Protein AF-A0AAJ2AUF5-F1 (afdb_monomer_lite)

pLDDT: mean 74.55, std 17.16, range [49.12, 95.69]

Structure (mmCIF, N/CA/C/O backbone):
data_AF-A0AAJ2AUF5-F1
#
_entry.id   AF-A0AAJ2AUF5-F1
#
loop_
_atom_site.group_PDB
_atom_site.id
_atom_site.type_symbol
_atom_site.label_atom_id
_atom_site.label_alt_id
_atom_site.label_comp_id
_atom_site.label_asym_id
_atom_site.label_entity_id
_atom_site.label_seq_id
_atom_site.pdbx_PDB_ins_code
_atom_site.Cartn_x
_atom_site.Cartn_y
_atom_site.Cartn_z
_atom_site.occupancy
_atom_site.B_iso_or_equiv
_atom_site.auth_seq_id
_atom_site.auth_comp_id
_atom_site.auth_asym_id
_atom_site.auth_atom_id
_atom_site.pdbx_PDB_model_num
ATOM 1 N N . MET A 1 1 ? 13.860 -58.031 -32.592 1.00 58.72 1 MET A N 1
ATOM 2 C CA . MET A 1 1 ? 14.191 -56.607 -32.840 1.00 58.72 1 MET A CA 1
ATOM 3 C C . MET A 1 1 ? 13.376 -55.653 -31.951 1.00 58.72 1 MET A C 1
ATOM 5 O O . MET A 1 1 ? 12.729 -54.754 -32.452 1.00 58.72 1 MET A O 1
ATOM 9 N N . MET A 1 2 ? 13.392 -55.824 -30.622 1.00 59.62 2 MET A N 1
ATOM 10 C CA . MET A 1 2 ? 12.642 -54.948 -29.683 1.00 59.62 2 MET A CA 1
ATOM 11 C C . MET A 1 2 ? 13.557 -54.315 -28.623 1.00 59.62 2 MET A C 1
ATOM 13 O O . MET A 1 2 ? 13.188 -53.364 -27.952 1.00 59.62 2 MET A O 1
ATOM 17 N N . LYS A 1 3 ? 14.775 -54.854 -28.489 1.00 53.38 3 LYS A N 1
ATOM 18 C CA . LYS A 1 3 ? 15.766 -54.497 -27.464 1.00 53.38 3 LYS A CA 1
ATOM 19 C C . LYS A 1 3 ? 16.683 -53.344 -27.906 1.00 53.38 3 LYS A C 1
ATOM 21 O O . LYS A 1 3 ? 17.313 -52.704 -27.077 1.00 53.38 3 LYS A O 1
ATOM 26 N N . CYS A 1 4 ? 16.724 -53.054 -29.212 1.00 51.22 4 CYS A N 1
ATOM 27 C CA . CYS A 1 4 ? 17.376 -51.855 -29.750 1.00 51.22 4 CYS A CA 1
ATOM 28 C C . CYS A 1 4 ? 16.508 -50.602 -29.551 1.00 51.22 4 CYS A C 1
ATOM 30 O O . CYS A 1 4 ? 17.040 -49.516 -29.351 1.00 51.22 4 CYS A O 1
ATOM 32 N N . LEU A 1 5 ? 15.176 -50.761 -29.541 1.00 55.78 5 LEU A N 1
ATOM 33 C CA . LEU A 1 5 ? 14.237 -49.650 -29.365 1.00 55.78 5 LEU A CA 1
ATOM 34 C C . LEU A 1 5 ? 14.319 -49.058 -27.946 1.00 55.78 5 LEU A C 1
ATOM 36 O O . LEU A 1 5 ? 14.262 -47.844 -27.773 1.00 55.78 5 LEU A O 1
ATOM 40 N N . THR A 1 6 ? 14.539 -49.905 -26.935 1.00 56.47 6 THR A N 1
ATOM 41 C CA . THR A 1 6 ? 14.688 -49.485 -25.532 1.00 56.47 6 THR A CA 1
ATOM 42 C C . THR A 1 6 ? 15.974 -48.701 -25.267 1.00 56.47 6 THR A C 1
ATOM 44 O O . THR A 1 6 ? 15.968 -47.807 -24.428 1.00 56.47 6 THR A O 1
ATOM 47 N N . LEU A 1 7 ? 17.062 -48.974 -26.001 1.00 56.12 7 LEU A N 1
ATOM 48 C CA . LEU A 1 7 ? 18.317 -48.228 -25.838 1.00 56.12 7 LEU A CA 1
ATOM 49 C C . LEU A 1 7 ? 18.220 -46.806 -26.420 1.00 56.12 7 LEU A C 1
ATOM 51 O O . LEU A 1 7 ? 18.775 -45.869 -25.854 1.00 56.12 7 LEU A O 1
ATOM 55 N N . SER A 1 8 ? 17.475 -46.642 -27.519 1.00 56.44 8 SER A N 1
ATOM 56 C CA . SER A 1 8 ? 17.293 -45.345 -28.184 1.00 56.44 8 SER A CA 1
ATOM 57 C C . SER A 1 8 ? 16.430 -44.376 -27.372 1.00 56.44 8 SER A C 1
ATOM 59 O O . SER A 1 8 ? 16.693 -43.178 -27.389 1.00 56.44 8 SER A O 1
ATOM 61 N N . LEU A 1 9 ? 15.420 -44.872 -26.648 1.00 57.00 9 LEU A N 1
ATOM 62 C CA . LEU A 1 9 ? 14.523 -44.028 -25.850 1.00 57.00 9 LEU A CA 1
ATOM 63 C C . LEU A 1 9 ? 15.209 -43.469 -24.589 1.00 57.00 9 LEU A C 1
ATOM 65 O O . LEU A 1 9 ? 14.893 -42.369 -24.145 1.00 57.00 9 LEU A O 1
ATOM 69 N N . CYS A 1 10 ? 16.185 -44.199 -24.039 1.00 55.50 10 CYS A N 1
ATOM 70 C CA . CYS A 1 10 ? 16.881 -43.814 -22.811 1.00 55.50 10 CYS A CA 1
ATOM 71 C C . CYS A 1 10 ? 17.887 -42.663 -23.017 1.00 55.50 10 CYS A C 1
ATOM 73 O O . CYS A 1 10 ? 18.181 -41.931 -22.075 1.00 55.50 10 CYS A O 1
ATOM 75 N N . LEU A 1 11 ? 18.384 -42.465 -24.245 1.00 56.78 11 LEU A N 1
ATOM 76 C CA . LEU A 1 11 ? 19.342 -41.401 -24.569 1.00 56.78 11 LEU A CA 1
ATOM 77 C C . LEU A 1 11 ? 18.671 -40.022 -24.742 1.00 56.78 11 LEU A C 1
ATOM 79 O O . LEU A 1 11 ? 19.302 -38.997 -24.504 1.00 56.78 11 LEU A O 1
ATOM 83 N N . CYS A 1 12 ? 17.382 -39.974 -25.096 1.00 54.06 12 CYS A N 1
ATOM 84 C CA . CYS A 1 12 ? 16.663 -38.718 -25.351 1.00 54.06 12 CYS A CA 1
ATOM 85 C C . CYS A 1 12 ? 16.269 -37.949 -24.074 1.00 54.06 12 CYS A C 1
ATOM 87 O O . CYS A 1 12 ? 16.056 -36.738 -24.122 1.00 54.06 12 CYS A O 1
ATOM 89 N N . VAL A 1 13 ? 16.174 -38.627 -22.925 1.00 58.28 13 VAL A N 1
ATOM 90 C CA . VAL A 1 13 ? 15.751 -38.003 -21.655 1.00 58.28 13 VAL A CA 1
ATOM 91 C C . VAL A 1 13 ? 16.905 -37.252 -20.973 1.00 58.28 13 VAL A C 1
ATOM 93 O O . VAL A 1 13 ? 16.662 -36.318 -20.219 1.00 58.28 13 VAL A O 1
ATOM 96 N N . ALA A 1 14 ? 18.160 -37.577 -21.297 1.00 55.75 14 ALA A N 1
ATOM 97 C CA . ALA A 1 14 ? 19.344 -36.978 -20.671 1.00 55.75 14 ALA A CA 1
ATOM 98 C C . ALA A 1 14 ? 19.728 -35.577 -21.200 1.00 55.75 14 ALA A C 1
ATOM 100 O O . ALA A 1 14 ? 20.673 -34.983 -20.694 1.00 55.75 14 ALA A O 1
ATOM 101 N N . LEU A 1 15 ? 19.022 -35.045 -22.207 1.00 57.41 15 LEU A N 1
ATOM 102 C CA . LEU A 1 15 ? 19.299 -33.727 -22.809 1.00 57.41 15 LEU A CA 1
ATOM 103 C C . LEU A 1 15 ? 18.255 -32.647 -22.479 1.00 57.41 15 LEU A C 1
ATOM 105 O O . LEU A 1 15 ? 18.359 -31.530 -22.978 1.00 57.41 15 LEU A O 1
ATOM 109 N N . HIS A 1 16 ? 17.263 -32.939 -21.636 1.00 50.72 16 HIS A N 1
ATOM 110 C CA . HIS A 1 16 ? 16.282 -31.939 -21.211 1.00 50.72 16 HIS A CA 1
ATOM 111 C C . HIS A 1 16 ? 16.699 -31.284 -19.893 1.00 50.72 16 HIS A C 1
ATOM 113 O O . HIS A 1 16 ? 16.096 -31.527 -18.855 1.00 50.72 16 HIS A O 1
ATOM 119 N N . ASP A 1 17 ? 17.705 -30.414 -19.958 1.00 55.12 17 ASP A N 1
ATOM 120 C CA . ASP A 1 17 ? 17.928 -29.380 -18.944 1.00 55.12 17 ASP A CA 1
ATOM 121 C C . ASP A 1 17 ? 17.784 -28.008 -19.621 1.00 55.12 17 ASP A C 1
ATOM 123 O O . ASP A 1 17 ? 18.746 -27.297 -19.910 1.00 55.12 17 ASP A O 1
ATOM 127 N N . VAL A 1 18 ? 16.540 -27.659 -19.979 1.00 61.09 18 VAL A N 1
ATOM 128 C CA . VAL A 1 18 ? 16.197 -26.264 -20.279 1.00 61.09 18 VAL A CA 1
ATOM 129 C C . VAL A 1 18 ? 16.044 -25.566 -18.936 1.00 61.09 18 VAL A C 1
ATOM 131 O O . VAL A 1 18 ? 14.961 -25.474 -18.358 1.00 61.09 18 VAL A O 1
ATOM 134 N N . ALA A 1 19 ? 17.176 -25.085 -18.435 1.00 55.94 19 ALA A N 1
ATOM 135 C CA . ALA A 1 19 ? 17.231 -24.086 -17.391 1.00 55.94 19 ALA A CA 1
ATOM 136 C C . ALA A 1 19 ? 16.487 -22.833 -17.879 1.00 55.94 19 ALA A C 1
ATOM 138 O O . ALA A 1 19 ? 16.998 -22.039 -18.669 1.00 55.94 19 ALA A O 1
ATOM 139 N N . HIS A 1 20 ? 15.25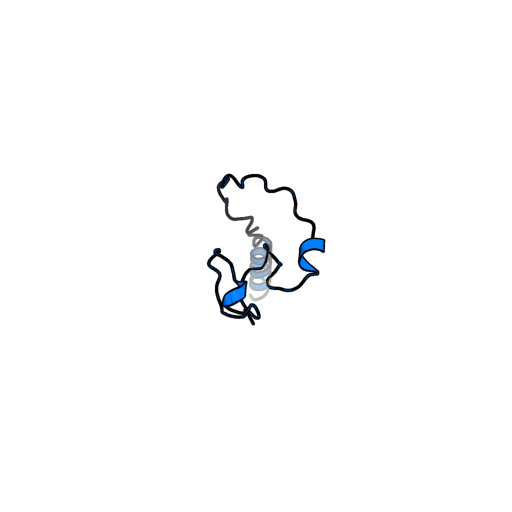2 -22.654 -17.419 1.00 56.81 20 HIS A N 1
ATOM 140 C CA . HIS A 1 20 ? 14.479 -21.439 -17.648 1.00 56.81 20 HIS A CA 1
ATOM 141 C C . HIS A 1 20 ? 14.968 -20.357 -16.670 1.00 56.81 20 HIS A C 1
ATOM 143 O O . HIS A 1 20 ? 14.342 -20.074 -15.650 1.00 56.81 20 HIS A O 1
ATOM 149 N N . ALA A 1 21 ? 16.141 -19.782 -16.946 1.00 52.84 21 ALA A N 1
ATOM 150 C CA . ALA A 1 21 ? 16.704 -18.692 -16.159 1.00 52.84 21 ALA A CA 1
ATOM 151 C C . ALA A 1 21 ? 16.284 -17.332 -16.732 1.00 52.84 21 ALA A C 1
ATOM 153 O O . ALA A 1 21 ? 16.909 -16.781 -17.628 1.00 52.84 21 ALA A O 1
ATOM 154 N N . THR A 1 22 ? 15.205 -16.833 -16.133 1.00 53.50 22 THR A N 1
ATOM 155 C CA . THR A 1 22 ? 14.902 -15.438 -15.804 1.00 53.50 22 THR A CA 1
ATOM 156 C C . THR A 1 22 ? 14.856 -14.391 -16.927 1.00 53.50 22 THR A C 1
ATOM 158 O O . THR A 1 22 ? 15.824 -14.034 -17.592 1.00 53.50 22 THR A O 1
ATOM 161 N N . GLN A 1 23 ? 13.658 -13.833 -17.056 1.00 54.81 23 GLN A N 1
ATOM 162 C CA . GLN A 1 23 ? 13.330 -12.599 -17.746 1.00 54.81 23 GLN A CA 1
ATOM 163 C C . GLN A 1 23 ? 14.342 -11.504 -17.361 1.00 54.81 23 GLN A C 1
ATOM 165 O O . GLN A 1 23 ? 14.467 -11.150 -16.188 1.00 54.81 23 GLN A O 1
ATOM 170 N N . ALA A 1 24 ? 15.067 -10.972 -18.347 1.00 53.28 24 ALA A N 1
ATOM 171 C CA . ALA A 1 24 ? 15.882 -9.776 -18.183 1.00 53.28 24 ALA A CA 1
ATOM 172 C C . ALA A 1 24 ? 14.946 -8.591 -17.912 1.00 53.28 24 ALA A C 1
ATOM 174 O O . ALA A 1 24 ? 14.497 -7.902 -18.827 1.00 53.28 24 ALA A O 1
ATOM 175 N N . SER A 1 25 ? 14.600 -8.391 -16.643 1.00 54.31 25 SER A N 1
ATOM 176 C CA . SER A 1 25 ? 13.976 -7.154 -16.208 1.00 54.31 25 SER A CA 1
ATOM 177 C C . SER A 1 25 ? 15.041 -6.075 -16.354 1.00 54.31 25 SER A C 1
ATOM 179 O O . SER A 1 25 ? 16.074 -6.113 -15.681 1.00 54.31 25 SER A O 1
ATOM 181 N N . ALA A 1 26 ? 14.825 -5.161 -17.300 1.00 59.75 26 ALA A N 1
ATOM 182 C CA . ALA A 1 26 ? 15.594 -3.932 -17.405 1.00 59.75 26 ALA A CA 1
ATOM 183 C C . ALA A 1 26 ? 15.726 -3.300 -16.007 1.00 59.75 26 ALA A C 1
ATOM 185 O O . ALA A 1 26 ? 14.794 -3.435 -15.204 1.00 59.75 26 ALA A O 1
ATOM 186 N N . PRO A 1 27 ? 16.827 -2.597 -15.687 1.00 49.12 27 PRO A N 1
ATOM 187 C CA . PRO A 1 27 ? 16.894 -1.830 -14.458 1.00 49.12 27 PRO A CA 1
ATOM 188 C C . PRO A 1 27 ? 15.884 -0.684 -14.577 1.00 49.12 27 PRO A C 1
ATOM 190 O O . PRO A 1 27 ? 16.209 0.430 -14.978 1.00 49.12 27 PRO A O 1
ATOM 193 N N . VAL A 1 28 ? 14.624 -0.956 -14.233 1.00 57.78 28 VAL A N 1
ATOM 194 C CA . VAL A 1 28 ? 13.738 0.069 -13.706 1.00 57.78 28 VAL A CA 1
ATOM 195 C C . VAL A 1 28 ? 14.521 0.613 -1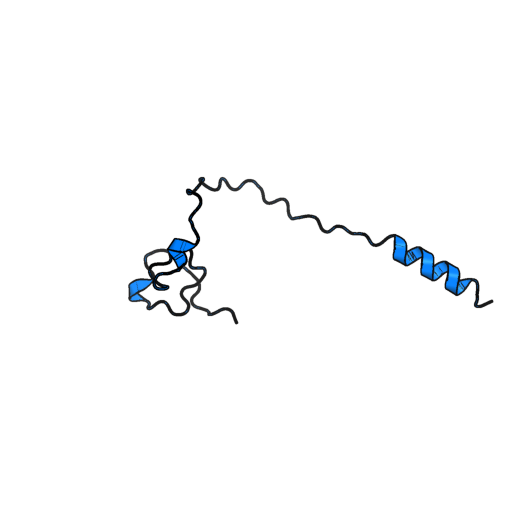2.533 1.00 57.78 28 VAL A C 1
ATOM 197 O O . VAL A 1 28 ? 14.857 -0.143 -11.621 1.00 57.78 28 VAL A O 1
ATOM 200 N N . ALA A 1 29 ? 14.886 1.890 -12.609 1.00 57.12 29 ALA A N 1
ATOM 201 C CA . ALA A 1 29 ? 15.429 2.627 -11.491 1.00 57.12 29 ALA A CA 1
ATOM 202 C C . ALA A 1 29 ? 14.387 2.567 -10.369 1.00 57.12 29 ALA A C 1
ATOM 204 O O . ALA A 1 29 ? 13.530 3.438 -10.229 1.00 57.12 29 ALA A O 1
ATOM 205 N N . ALA A 1 30 ? 14.417 1.479 -9.604 1.00 58.41 30 ALA A N 1
ATOM 206 C CA . ALA A 1 30 ? 13.814 1.397 -8.307 1.00 58.41 30 ALA A CA 1
ATOM 207 C C . ALA A 1 30 ? 14.593 2.434 -7.517 1.00 58.41 30 ALA A C 1
ATOM 209 O O . ALA A 1 30 ? 15.712 2.181 -7.077 1.00 58.41 30 ALA A O 1
ATOM 210 N N . SER A 1 31 ? 14.032 3.641 -7.429 1.00 60.72 31 SER A N 1
ATOM 211 C CA . SER A 1 31 ? 14.340 4.569 -6.353 1.00 60.72 31 SER A CA 1
ATOM 212 C C . SER A 1 31 ? 14.496 3.703 -5.115 1.00 60.72 31 SER A C 1
ATOM 214 O O . SER A 1 31 ? 13.528 3.023 -4.757 1.00 60.72 31 SER A O 1
ATOM 216 N N . ALA A 1 32 ? 15.719 3.611 -4.591 1.00 62.38 32 ALA A N 1
ATOM 217 C CA . ALA A 1 32 ? 16.069 2.713 -3.506 1.00 62.38 32 ALA A CA 1
ATOM 218 C C . ALA A 1 32 ? 15.295 3.170 -2.270 1.00 62.38 32 ALA A C 1
ATOM 220 O O . ALA A 1 32 ? 15.774 3.955 -1.461 1.00 62.38 32 ALA A O 1
ATOM 221 N N . ALA A 1 33 ? 14.030 2.766 -2.194 1.00 68.31 33 ALA A N 1
ATOM 222 C CA . ALA A 1 33 ? 13.241 2.897 -1.000 1.00 68.31 33 ALA A CA 1
ATOM 223 C C . ALA A 1 33 ? 13.968 2.042 0.026 1.00 68.31 33 ALA A C 1
ATOM 225 O O . ALA A 1 33 ? 14.241 0.869 -0.244 1.00 68.31 33 ALA A O 1
ATOM 226 N N . GLU A 1 34 ? 14.314 2.662 1.152 1.00 79.19 34 GLU A N 1
ATOM 227 C CA . GLU A 1 34 ? 14.902 1.990 2.305 1.00 79.19 34 GLU A CA 1
ATOM 228 C C . GLU A 1 34 ? 14.241 0.614 2.496 1.00 79.19 34 GLU A C 1
ATOM 230 O O . GLU A 1 34 ? 13.007 0.516 2.391 1.00 79.19 34 GLU A O 1
ATOM 235 N N . PRO A 1 35 ? 15.028 -0.454 2.714 1.00 77.00 35 PRO A N 1
ATOM 236 C CA . PRO A 1 35 ? 14.494 -1.796 2.862 1.00 77.00 35 PRO A CA 1
ATOM 237 C C . PRO A 1 35 ? 13.510 -1.821 4.033 1.00 77.00 35 PRO A C 1
ATOM 239 O O . PRO A 1 35 ? 13.885 -1.790 5.202 1.00 77.00 35 PRO A O 1
ATOM 242 N N . ARG A 1 36 ? 12.222 -1.851 3.690 1.00 77.12 36 ARG A N 1
ATOM 243 C CA . ARG A 1 36 ? 11.118 -1.884 4.645 1.00 77.12 36 ARG A CA 1
ATOM 244 C C . ARG A 1 36 ? 11.136 -3.204 5.395 1.00 77.12 36 ARG A C 1
ATOM 246 O O . ARG A 1 36 ? 11.180 -4.278 4.788 1.00 77.12 36 ARG A 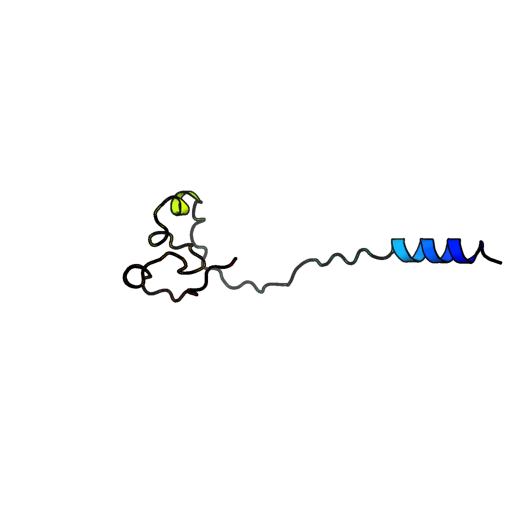O 1
ATOM 253 N N . THR A 1 37 ? 11.110 -3.126 6.715 1.00 80.62 37 THR A N 1
ATOM 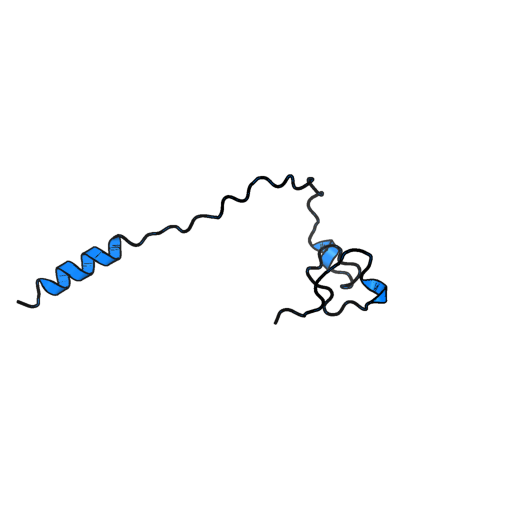254 C CA . THR A 1 37 ? 11.089 -4.301 7.575 1.00 80.62 37 THR A CA 1
ATOM 255 C C . THR A 1 37 ? 9.676 -4.889 7.562 1.00 80.62 37 THR A C 1
ATOM 257 O O . THR A 1 37 ? 8.666 -4.191 7.538 1.00 80.62 37 THR A O 1
ATOM 260 N N . LEU A 1 38 ? 9.535 -6.212 7.611 1.00 81.38 38 LEU A N 1
ATOM 261 C CA . LEU A 1 38 ? 8.199 -6.832 7.621 1.00 81.38 38 LEU A CA 1
ATOM 262 C C . LEU A 1 38 ? 7.360 -6.472 8.861 1.00 81.38 38 LEU A C 1
ATOM 264 O O . LEU A 1 38 ? 6.183 -6.820 8.933 1.00 81.38 38 LEU A O 1
ATOM 268 N N . LYS A 1 39 ? 7.943 -5.759 9.829 1.00 82.75 39 LYS A N 1
ATOM 269 C CA . LYS A 1 39 ? 7.255 -5.280 11.024 1.00 82.75 39 LYS A CA 1
ATOM 270 C C . LYS A 1 39 ? 6.164 -4.260 10.696 1.00 82.75 39 LYS A C 1
ATOM 272 O O . LYS A 1 39 ? 5.144 -4.237 11.378 1.00 82.75 39 LYS A O 1
ATOM 277 N N . GLU A 1 40 ? 6.320 -3.495 9.617 1.00 82.75 40 GLU A N 1
ATOM 278 C CA . GLU A 1 40 ? 5.311 -2.537 9.138 1.00 82.75 40 GLU A CA 1
ATOM 279 C C . GLU A 1 40 ? 4.002 -3.214 8.693 1.00 82.75 40 GLU A C 1
ATOM 281 O O . GLU A 1 40 ? 2.943 -2.592 8.706 1.00 82.75 40 GLU A O 1
ATOM 286 N N . ARG A 1 41 ? 4.048 -4.512 8.367 1.00 86.88 41 ARG A N 1
ATOM 287 C CA . ARG A 1 41 ? 2.882 -5.307 7.950 1.00 86.88 41 ARG A CA 1
ATOM 288 C C . ARG A 1 41 ? 2.086 -5.894 9.119 1.00 86.88 41 ARG A C 1
ATOM 290 O O . ARG A 1 41 ? 1.096 -6.584 8.888 1.00 86.88 41 ARG A O 1
ATOM 297 N N . LEU A 1 42 ? 2.526 -5.665 10.360 1.00 87.62 42 LEU A N 1
ATOM 298 C CA . LEU A 1 42 ? 1.880 -6.197 11.564 1.00 87.62 42 LEU A CA 1
ATOM 299 C C . LEU A 1 42 ? 0.727 -5.311 12.074 1.00 87.62 42 LEU A C 1
ATOM 301 O O . LEU A 1 42 ? 0.016 -5.699 12.996 1.00 87.62 42 LEU A O 1
ATOM 305 N N . GLY A 1 43 ? 0.546 -4.126 11.487 1.00 88.19 43 GLY A N 1
ATOM 306 C CA . GLY A 1 43 ? -0.586 -3.245 11.762 1.00 88.19 43 GLY A CA 1
ATOM 307 C C . GLY A 1 43 ? -1.861 -3.640 11.013 1.00 88.19 43 GLY A C 1
ATOM 308 O O . GLY A 1 43 ? -1.961 -4.688 10.372 1.00 88.19 43 GLY A O 1
ATOM 309 N N . ASP A 1 44 ? -2.857 -2.763 11.070 1.00 90.75 44 ASP A N 1
ATOM 310 C CA . ASP A 1 44 ? -4.072 -2.911 10.282 1.00 90.75 44 ASP A CA 1
ATOM 311 C C . ASP A 1 44 ? -3.798 -2.787 8.770 1.00 90.75 44 ASP A C 1
ATOM 313 O O . ASP A 1 44 ? -2.905 -2.066 8.321 1.00 90.75 44 ASP A O 1
ATOM 317 N N . LYS A 1 45 ? -4.615 -3.474 7.960 1.00 90.88 45 LYS A N 1
ATOM 318 C CA . LYS A 1 45 ? -4.430 -3.561 6.499 1.00 90.88 45 LYS A CA 1
ATOM 319 C C . LYS A 1 45 ? -4.410 -2.208 5.786 1.00 90.88 45 LYS A C 1
ATOM 321 O O . LYS A 1 45 ? -3.743 -2.071 4.764 1.00 90.88 45 LYS A O 1
ATOM 326 N N . ALA A 1 46 ? -5.137 -1.213 6.292 1.00 92.06 46 ALA A N 1
ATOM 327 C CA . ALA A 1 46 ? -5.184 0.103 5.661 1.00 92.06 46 ALA A CA 1
ATOM 328 C C . ALA A 1 46 ? -3.882 0.896 5.874 1.00 92.06 46 ALA A C 1
ATOM 330 O O . ALA A 1 46 ? -3.459 1.619 4.968 1.00 92.06 46 ALA A O 1
ATOM 331 N N . SER A 1 47 ? -3.241 0.725 7.035 1.00 90.19 47 SER A N 1
ATOM 332 C CA . SER A 1 47 ? -1.941 1.322 7.362 1.00 90.19 47 SER A CA 1
ATOM 333 C C . SER A 1 47 ? -0.776 0.667 6.603 1.00 90.19 47 SER A C 1
ATOM 335 O O . SER A 1 47 ? 0.245 1.307 6.349 1.00 90.19 47 SER A O 1
ATOM 337 N N . ASP A 1 48 ? -0.942 -0.584 6.153 1.00 91.69 48 ASP A N 1
ATOM 338 C CA . ASP A 1 48 ? 0.055 -1.279 5.336 1.00 91.69 48 ASP A CA 1
ATOM 339 C C . ASP A 1 48 ? 0.219 -0.605 3.956 1.00 91.69 48 ASP A C 1
ATOM 341 O O . ASP A 1 48 ? -0.555 -0.803 3.009 1.00 91.69 48 ASP A O 1
ATOM 345 N N . GLN A 1 49 ? 1.276 0.199 3.827 1.00 88.81 49 GLN A N 1
ATOM 346 C CA . GLN A 1 49 ? 1.665 0.856 2.576 1.00 88.81 49 GLN A CA 1
ATOM 347 C C . GLN A 1 49 ? 2.226 -0.128 1.537 1.00 88.81 49 GLN A C 1
ATOM 349 O O . GLN A 1 49 ? 2.313 0.201 0.347 1.00 88.81 49 GLN A O 1
ATOM 354 N N . GLN A 1 50 ? 2.589 -1.337 1.958 1.00 89.94 50 GLN A N 1
ATOM 355 C CA . GLN A 1 50 ? 3.033 -2.429 1.102 1.00 89.94 50 GLN A CA 1
ATOM 356 C C . GLN A 1 50 ? 1.896 -3.369 0.677 1.00 89.94 50 GLN A C 1
ATOM 358 O O . GLN A 1 50 ? 2.173 -4.295 -0.084 1.00 89.94 50 GLN A O 1
ATOM 363 N N . ARG A 1 51 ? 0.632 -3.136 1.080 1.00 91.88 51 ARG A N 1
ATOM 364 C CA . ARG A 1 51 ? -0.508 -3.958 0.623 1.00 91.88 51 ARG A CA 1
ATOM 365 C C . ARG A 1 51 ? -0.528 -4.074 -0.900 1.00 91.88 51 ARG A C 1
ATOM 367 O O . ARG A 1 51 ? -0.182 -3.113 -1.584 1.00 91.88 51 ARG A O 1
ATOM 374 N N . VAL A 1 52 ? -0.930 -5.215 -1.441 1.00 92.19 52 VAL A N 1
ATOM 375 C CA . VAL A 1 52 ? -0.985 -5.425 -2.898 1.00 92.19 52 VAL A CA 1
ATOM 376 C C . VAL A 1 52 ? -2.318 -4.925 -3.452 1.00 92.19 52 VAL A C 1
ATOM 378 O O . VAL A 1 52 ? -2.344 -4.125 -4.387 1.00 92.19 52 VAL A O 1
ATOM 381 N N . ASP A 1 53 ? -3.400 -5.306 -2.787 1.00 94.12 53 ASP A N 1
ATOM 382 C CA . ASP A 1 53 ? -4.788 -4.986 -3.107 1.00 94.12 53 ASP A CA 1
ATOM 383 C C . ASP A 1 53 ? -5.452 -4.194 -1.964 1.00 94.12 53 ASP A C 1
ATOM 385 O O . ASP A 1 53 ? -4.869 -3.971 -0.901 1.00 94.12 53 ASP A O 1
ATOM 389 N N . ASN A 1 54 ? -6.664 -3.710 -2.214 1.00 95.69 54 ASN A N 1
ATOM 390 C CA . ASN A 1 54 ? -7.549 -3.099 -1.228 1.00 95.69 54 ASN A CA 1
ATOM 391 C C . ASN A 1 54 ? -8.554 -4.113 -0.654 1.00 95.69 54 ASN A C 1
ATOM 393 O O . ASN A 1 54 ? -9.571 -3.705 -0.079 1.00 95.69 54 ASN A O 1
ATOM 397 N N . CYS A 1 55 ? -8.295 -5.417 -0.794 1.00 93.94 55 CYS A N 1
ATOM 398 C CA . CYS A 1 55 ? -9.120 -6.433 -0.160 1.00 93.94 55 CYS A CA 1
ATOM 399 C C . CYS A 1 55 ? -9.130 -6.182 1.356 1.00 93.94 55 CYS A C 1
ATOM 401 O O . CYS A 1 55 ? -8.095 -5.931 1.978 1.00 93.94 55 CYS A O 1
ATOM 403 N N . HIS A 1 56 ? -10.321 -6.196 1.955 1.00 92.56 56 HIS A N 1
ATOM 404 C CA . HIS A 1 56 ? -10.543 -5.872 3.371 1.00 92.56 56 HIS A CA 1
ATOM 405 C C . HIS A 1 56 ? -10.097 -4.459 3.812 1.00 92.56 56 HIS A C 1
ATOM 407 O O . HIS A 1 56 ? -9.998 -4.194 5.011 1.00 92.56 56 HIS A O 1
ATOM 413 N N . VAL A 1 57 ? -9.853 -3.532 2.878 1.00 95.19 57 VAL A N 1
ATOM 414 C CA . VAL A 1 57 ? -9.594 -2.116 3.180 1.00 95.19 57 VAL A CA 1
ATOM 415 C C . VAL A 1 57 ? -10.842 -1.289 2.838 1.00 95.19 57 VAL A C 1
ATOM 417 O O . VAL A 1 57 ? -11.224 -1.237 1.662 1.00 95.19 57 VAL A O 1
ATOM 420 N N . PRO A 1 58 ? -11.473 -0.615 3.819 1.00 94.75 58 PRO A N 1
ATOM 421 C CA . PRO A 1 58 ? -12.627 0.249 3.571 1.00 94.75 58 PRO A CA 1
ATOM 422 C C . PRO A 1 58 ? -12.299 1.412 2.615 1.00 94.75 58 PRO A C 1
ATOM 424 O O . PRO A 1 58 ? -11.188 1.944 2.712 1.00 94.75 58 PRO A O 1
ATOM 427 N N . PRO A 1 59 ? -13.210 1.820 1.705 1.00 93.56 59 PRO A N 1
ATOM 428 C CA . PRO A 1 59 ? -12.961 2.839 0.676 1.00 93.56 59 PRO A CA 1
ATOM 429 C C . PRO A 1 59 ? -12.353 4.143 1.199 1.00 93.56 59 PRO A C 1
ATOM 431 O O . PRO A 1 59 ? -11.372 4.646 0.652 1.00 93.56 59 PRO A O 1
ATOM 434 N N . GLU A 1 60 ? -12.869 4.634 2.317 1.00 94.94 60 GLU A N 1
ATOM 435 C CA . GLU A 1 60 ? -12.444 5.846 3.008 1.00 94.94 60 GLU A CA 1
ATOM 436 C C . GLU A 1 60 ? -11.009 5.770 3.558 1.00 94.94 60 GLU A C 1
ATOM 438 O O . GLU A 1 60 ? -10.394 6.800 3.828 1.00 94.94 60 GLU A O 1
ATOM 443 N N . ARG A 1 61 ? -10.433 4.564 3.674 1.00 94.81 61 ARG A N 1
ATOM 444 C CA . ARG A 1 61 ? -9.073 4.321 4.190 1.00 94.81 61 ARG A CA 1
ATOM 445 C C . ARG A 1 61 ? -8.067 3.894 3.114 1.00 94.81 61 ARG A C 1
ATOM 447 O O . ARG A 1 61 ? -6.919 3.593 3.437 1.00 94.81 61 ARG A O 1
ATOM 454 N N . ARG A 1 62 ? -8.452 3.855 1.833 1.00 93.06 62 ARG A N 1
ATOM 455 C CA . ARG A 1 62 ? -7.584 3.370 0.736 1.00 93.06 62 ARG A CA 1
ATOM 456 C C . ARG A 1 62 ? -6.479 4.346 0.338 1.00 93.06 62 ARG A C 1
ATOM 458 O O . ARG A 1 62 ? -5.532 3.944 -0.336 1.00 93.06 62 ARG A O 1
ATOM 465 N N . GLY A 1 63 ? -6.536 5.592 0.800 1.00 91.19 63 GLY A N 1
ATOM 466 C CA . GLY A 1 63 ? -5.582 6.623 0.400 1.00 91.19 63 GLY A CA 1
ATOM 467 C C . GLY A 1 63 ? -5.637 6.900 -1.107 1.00 91.19 63 GLY A C 1
ATOM 468 O O . GLY A 1 63 ? -6.595 6.546 -1.786 1.00 91.19 63 GLY A O 1
ATOM 469 N N . THR A 1 64 ? -4.601 7.544 -1.642 1.00 92.62 64 THR A N 1
ATOM 470 C CA . THR A 1 64 ? -4.572 8.007 -3.043 1.00 92.62 64 THR A CA 1
ATOM 471 C C . THR A 1 64 ? -4.037 6.973 -4.032 1.00 92.62 64 THR A C 1
ATOM 473 O O . THR A 1 64 ? -4.220 7.115 -5.240 1.00 92.62 64 THR A O 1
ATOM 476 N N . LYS A 1 65 ? -3.358 5.926 -3.549 1.00 92.06 65 LYS A N 1
ATOM 477 C CA . LYS A 1 65 ? -2.767 4.904 -4.414 1.00 92.06 65 LYS A CA 1
ATOM 478 C C . LYS A 1 65 ? -3.846 3.938 -4.894 1.00 92.06 65 LYS A C 1
ATOM 480 O O . LYS A 1 65 ? -4.386 3.171 -4.100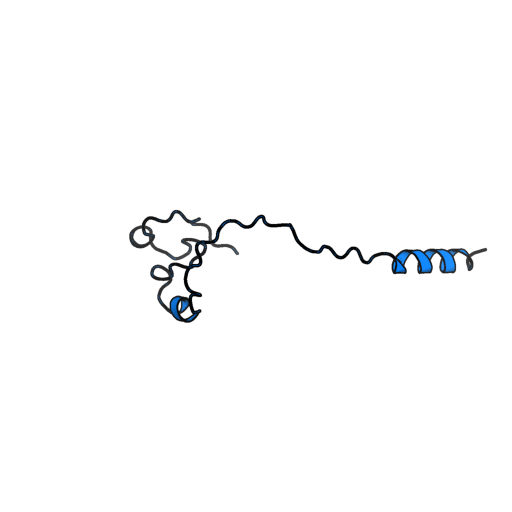 1.00 92.06 65 LYS A O 1
ATOM 485 N N . VAL A 1 66 ? -4.103 3.947 -6.202 1.00 93.88 66 VAL A N 1
ATOM 486 C CA . VAL A 1 66 ? -5.015 3.000 -6.854 1.00 93.88 66 VAL A CA 1
ATOM 487 C C . VAL A 1 66 ? -4.456 1.585 -6.719 1.00 93.88 66 VAL A C 1
ATOM 489 O O . VAL A 1 66 ? -3.286 1.335 -7.017 1.00 93.88 66 VAL A O 1
ATOM 492 N N . ARG A 1 67 ? -5.291 0.664 -6.237 1.00 94.75 67 ARG A N 1
ATOM 493 C CA . ARG A 1 67 ? -4.984 -0.763 -6.097 1.00 94.75 67 ARG A CA 1
ATOM 494 C C .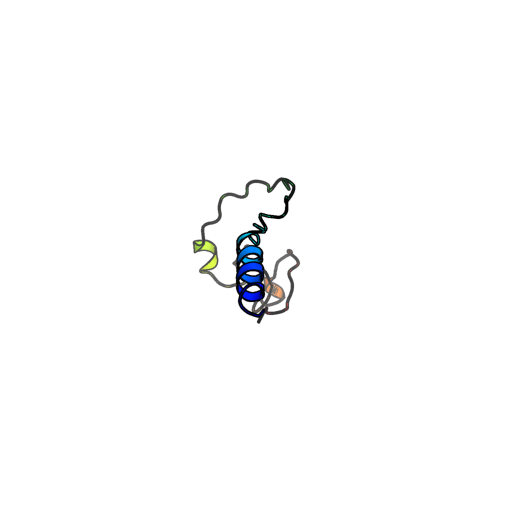 ARG A 1 67 ? -6.236 -1.573 -6.436 1.00 94.75 67 ARG A C 1
ATOM 496 O O . ARG A 1 67 ? -7.330 -1.040 -6.256 1.00 94.75 67 ARG A O 1
ATOM 503 N N . PRO A 1 68 ? -6.092 -2.821 -6.904 1.00 95.62 68 PRO A N 1
ATOM 504 C CA . PRO A 1 68 ? -7.229 -3.692 -7.174 1.00 95.62 68 PRO A CA 1
ATOM 505 C C . PRO A 1 68 ? -8.063 -3.933 -5.919 1.00 95.62 68 PRO A C 1
ATOM 507 O O . PRO A 1 68 ? -7.514 -4.006 -4.823 1.00 95.62 68 PRO A O 1
ATOM 510 N N . ASP A 1 69 ? -9.367 -4.116 -6.092 1.00 93.75 69 ASP A N 1
ATOM 511 C CA . ASP A 1 69 ? -10.286 -4.399 -4.983 1.00 93.75 69 ASP A CA 1
ATOM 512 C C . ASP A 1 69 ? -10.539 -5.894 -4.786 1.00 93.75 69 ASP A C 1
ATOM 514 O O . ASP A 1 69 ? -11.035 -6.315 -3.743 1.00 93.75 69 ASP A O 1
ATOM 518 N N . THR A 1 70 ? -10.190 -6.693 -5.793 1.00 93.94 70 THR A N 1
ATOM 519 C CA . THR A 1 70 ? -10.379 -8.138 -5.796 1.00 93.94 70 THR A CA 1
ATOM 520 C C . THR A 1 70 ? -9.463 -8.803 -4.777 1.00 93.94 70 THR A C 1
ATOM 522 O O . THR A 1 70 ? -8.252 -8.590 -4.780 1.00 93.94 70 THR A O 1
ATOM 525 N N . CYS A 1 71 ? -10.042 -9.666 -3.950 1.00 90.81 71 CYS A N 1
ATOM 526 C CA . CYS A 1 71 ? -9.294 -10.585 -3.107 1.00 90.81 71 CYS A CA 1
ATOM 527 C C . CYS A 1 71 ? -8.775 -11.741 -3.973 1.00 90.81 71 CYS A C 1
ATOM 529 O O . CYS A 1 71 ? -9.576 -12.478 -4.550 1.00 90.81 71 CYS A O 1
ATOM 531 N N . ALA A 1 72 ? -7.454 -11.880 -4.104 1.00 83.69 72 ALA A N 1
ATOM 532 C CA . ALA A 1 72 ? -6.864 -13.067 -4.722 1.00 83.69 72 ALA A CA 1
ATOM 533 C C . ALA A 1 72 ? -7.108 -14.291 -3.819 1.00 83.69 72 ALA A C 1
ATOM 535 O O . ALA A 1 72 ? -7.028 -14.175 -2.595 1.00 83.69 72 ALA A O 1
ATOM 536 N N . HIS A 1 73 ? -7.476 -15.413 -4.439 1.00 70.62 73 HIS A N 1
ATOM 537 C CA . HIS A 1 73 ? -8.087 -16.576 -3.792 1.00 70.62 73 HIS A CA 1
ATOM 538 C C . HIS A 1 73 ? -7.081 -17.637 -3.341 1.00 70.62 73 HIS A C 1
ATOM 540 O O . HIS A 1 73 ? -6.022 -17.759 -3.999 1.00 70.62 73 HIS A O 1
#

Radius of gyration: 24.87 Å; chains: 1; bounding box: 32×65×45 Å

Secondary structure (DSSP, 8-state):
--HHHHHHHHHHGGG----------------------GGGGGS-TTT-TT-SS-TT--GGGS-SS----PPP-

Sequence (73 aa):
MMKCLTLSLCLCVALHDVAHATQASAPVAASAAEPRTLKERLGDKASDQQRVDNCHVPPERRGTKVRPDTCAH

Foldseek 3Di:
DVVVVVVVVVVVVVPPPPPPDDDPDDPPVPPCDPPDDCVQVVDDPLSNPVRQACAVPDPVSVPDDDHHHDDDD